Protein AF-A0A258Y2T9-F1 (afdb_monomer_lite)

pLDDT: mean 94.66, std 7.49, range [51.34, 98.31]

Radius of gyration: 11.67 Å; chains: 1; bounding box: 31×21×29 Å

Foldseek 3Di:
DDAAEEPAQEQFQLPDDVVQADDDDRRDGTNSLVVLVVCVVVPHPYYHYPCVVNSVVSVVPDD

Secondary structure (DSSP, 8-state):
----EES----BGGGS-GGG--SS-TTSB--HHHHHHHHHHTT--EE--S-HHHHHHHHHT--

Structure (mmCIF, N/CA/C/O backbone):
data_AF-A0A258Y2T9-F1
#
_entry.id   AF-A0A258Y2T9-F1
#
loop_
_atom_site.group_PDB
_atom_site.id
_atom_site.type_symbol
_atom_site.label_atom_id
_atom_site.label_alt_id
_atom_site.label_comp_id
_atom_site.label_asym_id
_atom_site.label_entity_id
_atom_site.label_seq_id
_atom_site.pdbx_PDB_ins_code
_atom_site.Cartn_x
_atom_site.Cartn_y
_atom_site.Cartn_z
_atom_site.occupancy
_atom_site.B_iso_or_equiv
_atom_site.auth_seq_id
_atom_site.auth_comp_id
_atom_site.auth_asym_id
_atom_site.auth_atom_id
_atom_site.pdbx_PDB_model_num
ATOM 1 N N . GLY A 1 1 ? -16.490 6.234 15.456 1.00 88.38 1 GLY A N 1
ATOM 2 C CA . GLY A 1 1 ? -15.177 5.689 15.860 1.00 88.38 1 GLY A CA 1
ATOM 3 C C . GLY A 1 1 ? -14.058 6.522 15.263 1.00 88.38 1 GLY A C 1
ATOM 4 O O . GLY A 1 1 ? -14.358 7.507 14.596 1.00 88.38 1 GLY A O 1
ATOM 5 N N . LEU A 1 2 ? -12.800 6.151 15.523 1.00 96.62 2 LEU A N 1
ATOM 6 C CA . LEU A 1 2 ? -11.614 6.830 14.983 1.00 96.62 2 LEU A CA 1
ATOM 7 C C . LEU A 1 2 ? -11.316 6.390 13.546 1.00 96.62 2 LEU A C 1
ATOM 9 O O . LEU A 1 2 ? -11.592 5.249 13.185 1.00 96.62 2 LEU A O 1
ATOM 13 N N . LYS A 1 3 ? -10.747 7.306 12.756 1.00 97.19 3 LYS A N 1
ATOM 14 C CA . LYS A 1 3 ? -10.276 7.043 11.393 1.00 97.19 3 LYS A CA 1
ATOM 15 C C . LYS A 1 3 ? -8.886 6.411 11.419 1.00 97.19 3 LYS A C 1
ATOM 17 O O . LYS A 1 3 ? -8.033 6.864 12.180 1.00 97.19 3 LYS A O 1
ATOM 22 N N . VAL A 1 4 ? -8.663 5.389 10.595 1.00 96.94 4 VAL A N 1
ATOM 23 C CA . VAL A 1 4 ? -7.395 4.648 10.522 1.00 96.94 4 VAL A CA 1
ATOM 24 C C . VAL A 1 4 ? -6.701 4.931 9.197 1.00 96.94 4 VAL A C 1
ATOM 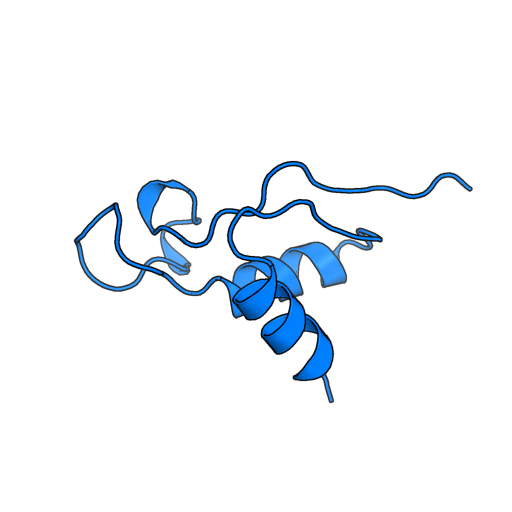26 O O . VAL A 1 4 ? -7.255 4.658 8.133 1.00 96.94 4 VAL A O 1
ATOM 29 N N . HIS A 1 5 ? -5.470 5.445 9.261 1.00 97.06 5 HIS A N 1
ATOM 30 C CA . HIS A 1 5 ? -4.644 5.721 8.086 1.00 97.06 5 HIS A CA 1
ATOM 31 C C . HIS A 1 5 ? -3.336 4.923 8.114 1.00 97.06 5 HIS A C 1
ATOM 33 O O . HIS A 1 5 ? -2.673 4.862 9.148 1.00 97.06 5 HIS A O 1
ATOM 39 N N . VAL A 1 6 ? -2.940 4.347 6.975 1.00 96.12 6 VAL A N 1
ATOM 40 C CA . VAL A 1 6 ? -1.669 3.610 6.839 1.00 96.12 6 VAL A CA 1
ATOM 41 C C . VAL A 1 6 ? -0.530 4.553 6.453 1.00 96.12 6 VAL A C 1
ATOM 43 O O . VAL A 1 6 ? -0.690 5.411 5.583 1.00 96.12 6 VAL A O 1
ATOM 46 N N . TRP A 1 7 ? 0.634 4.353 7.072 1.00 96.06 7 TRP A N 1
ATOM 47 C CA . TRP A 1 7 ? 1.882 5.072 6.806 1.00 96.06 7 TRP A CA 1
ATOM 48 C C . TRP A 1 7 ? 3.016 4.061 6.543 1.00 96.06 7 TRP A C 1
ATOM 50 O O . TRP A 1 7 ? 3.287 3.236 7.410 1.00 96.06 7 TRP A O 1
ATOM 60 N N . THR A 1 8 ? 3.698 4.026 5.393 1.00 94.44 8 THR A N 1
ATOM 61 C CA . THR A 1 8 ? 3.483 4.741 4.116 1.00 94.44 8 THR A CA 1
ATOM 62 C C . THR A 1 8 ? 3.250 3.713 3.010 1.00 94.44 8 THR A C 1
ATOM 64 O O . THR A 1 8 ? 3.994 2.738 2.909 1.00 94.44 8 THR A O 1
ATOM 67 N N . LEU A 1 9 ? 2.256 3.935 2.147 1.00 96.94 9 LEU A N 1
ATOM 68 C CA . LEU A 1 9 ? 2.079 3.131 0.938 1.00 96.94 9 LEU A CA 1
ATOM 69 C C . LEU A 1 9 ? 3.055 3.608 -0.141 1.00 96.94 9 LEU A C 1
ATOM 71 O O . LEU A 1 9 ? 2.863 4.665 -0.741 1.00 96.94 9 LEU A O 1
ATOM 75 N N . ARG A 1 10 ? 4.091 2.813 -0.388 1.00 97.44 10 ARG A N 1
ATOM 76 C CA . ARG A 1 10 ? 5.117 3.051 -1.407 1.00 97.44 10 ARG A CA 1
ATOM 77 C C . ARG A 1 10 ? 4.925 2.113 -2.591 1.00 97.44 10 ARG A C 1
ATOM 79 O O . ARG A 1 10 ? 4.637 0.933 -2.396 1.00 97.44 10 ARG A O 1
ATOM 86 N N . CYS A 1 11 ? 5.049 2.638 -3.807 1.00 97.62 11 CYS A N 1
ATOM 87 C CA . CYS A 1 11 ? 4.758 1.869 -5.016 1.00 97.62 11 CYS A CA 1
ATOM 88 C C . CYS A 1 11 ? 5.968 1.104 -5.575 1.00 97.62 11 CYS A C 1
ATOM 90 O O . CYS A 1 11 ? 5.801 0.340 -6.527 1.00 97.62 11 CYS A O 1
ATOM 92 N N . GLU A 1 12 ? 7.172 1.301 -5.037 1.00 98.06 12 GLU A N 1
ATOM 93 C CA . GLU A 1 12 ? 8.370 0.597 -5.491 1.00 98.06 12 GLU A CA 1
ATOM 94 C C . GLU A 1 12 ? 8.366 -0.872 -5.049 1.00 98.06 12 GLU A C 1
ATOM 96 O O . GLU A 1 12 ? 7.958 -1.211 -3.934 1.00 98.06 12 GLU A O 1
ATOM 101 N N . ASN A 1 13 ? 8.865 -1.755 -5.916 1.00 97.94 13 ASN A N 1
ATOM 102 C CA . ASN A 1 13 ? 8.880 -3.204 -5.713 1.00 97.94 13 ASN A CA 1
ATOM 103 C C . ASN A 1 13 ? 9.458 -3.624 -4.355 1.00 97.94 13 ASN A C 1
ATOM 105 O O . ASN A 1 13 ? 8.950 -4.561 -3.739 1.00 97.94 13 ASN A O 1
ATOM 109 N N . ALA A 1 14 ? 10.492 -2.933 -3.868 1.00 97.81 14 ALA A N 1
ATOM 110 C CA . ALA A 1 14 ? 11.124 -3.224 -2.584 1.00 97.81 14 ALA A CA 1
ATOM 111 C C . ALA A 1 14 ? 10.148 -3.182 -1.391 1.00 97.81 14 ALA A C 1
ATOM 113 O O . ALA A 1 14 ? 10.330 -3.938 -0.437 1.00 97.81 14 ALA A O 1
ATOM 114 N N . PHE A 1 15 ? 9.108 -2.345 -1.453 1.00 96.81 15 PHE A N 1
ATOM 115 C CA . PHE A 1 15 ? 8.139 -2.148 -0.365 1.00 96.81 15 PHE A CA 1
ATOM 116 C C . PHE A 1 15 ? 6.857 -2.955 -0.548 1.00 96.81 15 PHE A C 1
ATOM 118 O O . PHE A 1 15 ? 6.058 -3.069 0.380 1.00 96.81 15 PHE A O 1
ATOM 125 N N . LEU A 1 16 ? 6.657 -3.531 -1.732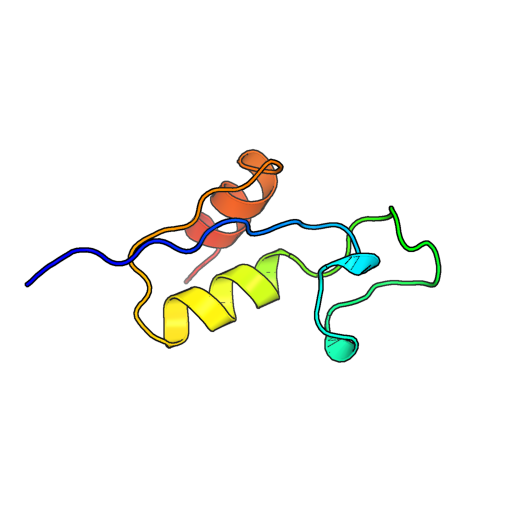 1.00 97.19 16 LEU A N 1
ATOM 126 C CA . LEU A 1 16 ? 5.471 -4.314 -2.033 1.00 97.19 16 LEU A CA 1
ATOM 127 C C . LEU A 1 16 ? 5.654 -5.789 -1.638 1.00 97.19 16 LEU A C 1
ATOM 129 O O . LEU A 1 16 ? 6.770 -6.330 -1.719 1.00 97.19 16 LEU A O 1
ATOM 133 N N . PRO A 1 17 ? 4.558 -6.477 -1.256 1.00 96.62 17 PRO A N 1
ATOM 134 C CA . PRO A 1 17 ? 4.539 -7.930 -1.147 1.00 96.62 17 PRO A CA 1
ATOM 135 C C . PRO A 1 17 ? 5.062 -8.580 -2.435 1.00 96.62 17 PRO A C 1
ATOM 137 O O . PRO A 1 17 ? 4.765 -8.068 -3.515 1.00 96.62 17 PRO A O 1
ATOM 140 N N . PRO A 1 18 ? 5.779 -9.719 -2.368 1.00 97.69 18 PRO A N 1
ATOM 141 C CA . PRO A 1 18 ? 6.368 -10.353 -3.549 1.00 97.69 18 PRO A CA 1
ATOM 142 C C . PRO A 1 18 ? 5.390 -10.570 -4.712 1.00 97.69 18 PRO A C 1
ATOM 144 O O . PRO A 1 18 ? 5.753 -10.331 -5.857 1.00 97.69 18 PRO A O 1
ATOM 147 N N . ALA A 1 19 ? 4.139 -10.937 -4.415 1.00 97.94 19 ALA A N 1
ATOM 148 C CA . ALA A 1 19 ? 3.092 -11.153 -5.416 1.00 97.94 19 ALA A CA 1
ATOM 149 C C . ALA A 1 19 ? 2.678 -9.885 -6.189 1.00 97.94 19 ALA A C 1
ATOM 151 O O . ALA A 1 19 ? 2.090 -9.991 -7.259 1.00 97.94 19 ALA A O 1
ATOM 152 N N . LEU A 1 20 ? 2.969 -8.696 -5.654 1.00 98.25 20 LEU A N 1
ATOM 153 C CA . LEU A 1 20 ? 2.651 -7.407 -6.272 1.00 98.25 20 LEU A CA 1
ATOM 154 C C . LEU A 1 20 ? 3.878 -6.756 -6.921 1.00 98.25 20 LEU A C 1
ATOM 156 O O . LEU A 1 20 ? 3.789 -5.637 -7.421 1.00 98.25 20 LEU A O 1
ATOM 160 N N . ARG A 1 21 ? 5.038 -7.417 -6.915 1.00 98.31 21 ARG A N 1
ATOM 161 C CA . ARG A 1 21 ? 6.237 -6.894 -7.574 1.00 98.31 21 ARG A CA 1
ATOM 162 C C . ARG A 1 21 ? 6.169 -7.145 -9.075 1.00 98.31 21 ARG A C 1
ATOM 164 O O . ARG A 1 21 ? 5.661 -8.171 -9.520 1.00 98.31 21 ARG A O 1
ATOM 171 N N . ARG A 1 22 ? 6.702 -6.215 -9.864 1.00 97.75 22 ARG A N 1
ATOM 172 C CA . ARG A 1 22 ? 6.790 -6.325 -11.326 1.00 97.75 22 ARG A CA 1
ATOM 173 C C . ARG A 1 22 ? 8.243 -6.231 -11.770 1.00 97.75 22 ARG A C 1
ATOM 175 O O . ARG A 1 22 ? 8.887 -5.209 -11.554 1.00 97.75 22 ARG A O 1
ATOM 182 N N . GLY A 1 23 ? 8.740 -7.276 -12.426 1.00 97.06 23 GLY A N 1
ATOM 183 C CA . GLY A 1 23 ? 10.150 -7.363 -12.812 1.00 97.06 23 GLY A CA 1
ATOM 184 C C . GLY A 1 23 ? 11.089 -7.472 -11.604 1.00 97.06 23 GLY A C 1
ATOM 185 O O . GLY A 1 23 ? 10.661 -7.807 -10.501 1.00 97.06 23 GLY A O 1
ATOM 186 N N . ASN A 1 24 ? 12.376 -7.192 -11.831 1.00 96.69 24 ASN A N 1
ATOM 187 C CA . ASN A 1 24 ? 13.445 -7.455 -10.858 1.00 96.69 24 ASN A CA 1
ATOM 188 C C . ASN A 1 24 ? 14.106 -6.190 -10.283 1.00 96.69 24 ASN A C 1
ATOM 190 O O . ASN A 1 24 ? 14.916 -6.301 -9.368 1.00 96.69 24 ASN A O 1
ATOM 194 N N . ASP A 1 25 ? 13.793 -5.000 -10.805 1.00 98.19 25 ASP A N 1
ATOM 195 C CA . ASP A 1 25 ? 14.330 -3.743 -10.272 1.00 98.19 25 ASP A CA 1
ATOM 196 C C . ASP A 1 25 ? 13.598 -3.379 -8.966 1.00 98.19 25 ASP A C 1
ATOM 198 O O . ASP A 1 25 ? 12.382 -3.161 -8.995 1.00 98.19 25 ASP A O 1
ATOM 202 N N . PRO A 1 26 ? 14.292 -3.299 -7.817 1.00 97.88 26 PRO A N 1
ATOM 203 C CA . PRO A 1 26 ? 13.666 -2.988 -6.533 1.00 97.88 26 PRO A CA 1
ATOM 204 C C . PRO A 1 26 ? 13.071 -1.572 -6.465 1.00 97.88 26 PRO A C 1
ATOM 206 O O . PRO A 1 26 ? 12.172 -1.335 -5.658 1.00 97.88 26 PRO A O 1
ATOM 209 N N . THR A 1 27 ? 13.551 -0.643 -7.293 1.00 97.62 27 THR A N 1
ATOM 210 C CA . THR A 1 27 ? 13.121 0.764 -7.322 1.00 97.62 27 THR A CA 1
ATOM 211 C C . THR A 1 27 ? 12.006 1.029 -8.333 1.00 97.62 27 THR A C 1
ATOM 213 O O . THR A 1 27 ? 11.301 2.034 -8.234 1.00 97.62 27 THR A O 1
ATOM 216 N N . ALA A 1 28 ? 11.798 0.113 -9.282 1.00 97.62 28 ALA A N 1
ATOM 217 C CA . ALA A 1 28 ? 10.706 0.205 -10.240 1.00 97.62 28 ALA A CA 1
ATOM 218 C C . ALA A 1 28 ? 9.339 0.042 -9.557 1.00 97.62 28 ALA A C 1
ATOM 220 O O . ALA A 1 28 ? 9.204 -0.599 -8.512 1.00 97.62 28 ALA A O 1
ATOM 221 N N . LYS A 1 29 ? 8.299 0.615 -10.173 1.00 97.19 29 LYS A N 1
ATOM 222 C CA . LYS A 1 29 ? 6.924 0.536 -9.664 1.00 97.19 29 LYS A CA 1
ATOM 223 C C . LYS A 1 29 ? 6.332 -0.858 -9.882 1.00 97.19 29 LYS A C 1
ATOM 225 O O . LYS A 1 29 ? 6.269 -1.332 -11.017 1.00 97.19 29 LYS A O 1
ATOM 230 N N . GLY A 1 30 ? 5.830 -1.464 -8.809 1.00 97.94 30 GLY A N 1
ATOM 231 C CA . GLY A 1 30 ? 5.031 -2.687 -8.870 1.00 97.94 30 GLY A CA 1
ATOM 232 C C . GLY A 1 30 ? 3.529 -2.411 -8.995 1.00 97.94 30 GLY A C 1
ATOM 233 O O . GLY A 1 30 ? 3.100 -1.371 -9.504 1.00 97.94 30 GLY A O 1
ATOM 234 N N . ASP A 1 31 ? 2.709 -3.352 -8.531 1.00 97.50 31 ASP A N 1
ATOM 235 C CA . ASP A 1 31 ? 1.249 -3.254 -8.505 1.00 97.50 31 ASP A CA 1
ATOM 236 C C . ASP A 1 31 ? 0.728 -2.515 -7.266 1.00 97.50 31 ASP A C 1
ATOM 238 O O . ASP A 1 31 ? 0.140 -3.070 -6.334 1.00 97.50 31 ASP A O 1
ATOM 242 N N . CYS A 1 32 ? 0.956 -1.208 -7.270 1.00 96.12 32 CYS A N 1
ATOM 243 C CA . CYS A 1 32 ? 0.501 -0.327 -6.202 1.00 96.12 32 CYS A CA 1
ATOM 244 C C . CYS A 1 32 ? -1.035 -0.213 -6.134 1.00 96.12 32 CYS A C 1
ATOM 246 O O . CYS A 1 32 ? -1.595 0.067 -5.073 1.00 96.12 32 CYS A O 1
ATOM 248 N N . ALA A 1 33 ? -1.729 -0.448 -7.254 1.00 96.25 33 ALA A N 1
ATOM 249 C CA . ALA A 1 33 ? -3.182 -0.359 -7.315 1.00 96.25 33 ALA A CA 1
ATOM 250 C C . ALA A 1 33 ? -3.840 -1.498 -6.531 1.00 96.25 33 ALA A C 1
ATOM 252 O O . ALA A 1 33 ? -4.713 -1.240 -5.698 1.00 96.25 33 ALA A O 1
ATOM 253 N N . THR A 1 34 ? -3.372 -2.736 -6.721 1.00 97.25 34 THR A N 1
ATOM 254 C CA . THR A 1 34 ? -3.831 -3.874 -5.916 1.00 97.25 34 THR A CA 1
ATOM 255 C C . THR A 1 34 ? -3.457 -3.706 -4.444 1.00 97.25 34 THR A C 1
ATOM 257 O O . THR A 1 34 ? -4.288 -3.979 -3.581 1.00 97.25 34 THR A O 1
ATOM 260 N N . ALA A 1 35 ? -2.270 -3.172 -4.129 1.00 96.62 35 ALA A N 1
ATOM 261 C CA . ALA A 1 35 ? -1.889 -2.886 -2.742 1.00 96.62 35 ALA A CA 1
ATOM 262 C C . ALA A 1 35 ? -2.876 -1.920 -2.054 1.00 96.62 35 ALA A C 1
ATOM 264 O O . ALA A 1 35 ? -3.342 -2.195 -0.947 1.00 96.62 35 ALA A O 1
ATOM 265 N N . TRP A 1 36 ? -3.265 -0.828 -2.727 1.00 95.88 36 TRP A N 1
ATOM 266 C CA . TRP A 1 36 ? -4.320 0.069 -2.239 1.00 95.88 36 TRP A CA 1
ATOM 267 C C . TRP A 1 36 ? -5.666 -0.657 -2.067 1.00 95.88 36 TRP A C 1
ATOM 269 O O . TRP A 1 36 ? -6.335 -0.479 -1.048 1.00 95.88 36 TRP A O 1
ATOM 279 N N . GLN A 1 37 ? -6.077 -1.482 -3.035 1.00 95.12 37 GLN A N 1
ATOM 280 C CA . GLN A 1 37 ? -7.347 -2.213 -2.968 1.00 95.12 37 GLN A CA 1
ATOM 281 C C . GLN A 1 37 ? -7.402 -3.175 -1.775 1.00 95.12 37 GLN A C 1
ATOM 283 O O . GLN A 1 37 ? -8.421 -3.214 -1.089 1.00 95.12 37 GLN A O 1
ATOM 288 N N . MET A 1 38 ? -6.313 -3.891 -1.485 1.00 95.62 38 MET A N 1
ATOM 289 C CA . MET A 1 38 ? -6.220 -4.784 -0.323 1.00 95.62 38 MET A CA 1
ATOM 290 C C . MET A 1 38 ? -6.350 -4.012 0.997 1.00 95.62 38 MET A C 1
ATOM 292 O O . MET A 1 38 ? -7.092 -4.430 1.883 1.00 95.62 38 MET A O 1
ATOM 296 N N . LEU A 1 39 ? -5.691 -2.852 1.119 1.00 95.62 39 LEU A N 1
ATOM 297 C CA . LEU A 1 39 ? -5.828 -1.983 2.296 1.00 95.62 39 LEU A CA 1
ATOM 298 C C . LEU A 1 39 ? -7.259 -1.454 2.453 1.00 95.62 39 LEU A C 1
ATOM 300 O O . LEU A 1 39 ? -7.809 -1.445 3.553 1.00 95.62 39 LEU A O 1
ATOM 304 N N . ALA A 1 40 ? -7.893 -1.058 1.351 1.00 94.62 40 ALA A N 1
ATOM 305 C CA . ALA A 1 40 ? -9.279 -0.610 1.374 1.00 94.62 40 ALA A CA 1
ATOM 306 C C . ALA A 1 40 ? -10.255 -1.734 1.776 1.00 94.62 40 ALA A C 1
ATOM 308 O O . ALA A 1 40 ? -11.223 -1.467 2.485 1.00 94.62 40 ALA A O 1
ATOM 309 N N . GLN A 1 41 ? -10.004 -2.982 1.362 1.00 95.50 41 GLN A N 1
ATOM 310 C CA . GLN A 1 41 ? -10.838 -4.142 1.713 1.00 95.50 41 GLN A CA 1
ATOM 311 C C . GLN A 1 41 ? -10.829 -4.458 3.212 1.00 95.50 41 GLN A C 1
ATOM 313 O O . GLN A 1 41 ? -11.841 -4.914 3.738 1.00 95.50 41 GLN A O 1
ATOM 318 N N . VAL A 1 42 ? -9.727 -4.184 3.914 1.00 95.00 42 VAL A N 1
ATOM 319 C CA . VAL A 1 42 ? -9.636 -4.377 5.373 1.00 95.00 42 VAL A CA 1
ATOM 320 C C . VAL A 1 42 ? -10.167 -3.181 6.178 1.00 95.00 42 VAL A C 1
ATOM 322 O O . VAL A 1 42 ? -10.044 -3.160 7.400 1.00 95.00 42 VAL A O 1
ATOM 325 N N . GLY A 1 43 ? -10.781 -2.192 5.517 1.00 94.88 43 GLY A N 1
ATOM 326 C CA . GLY A 1 43 ? -11.482 -1.084 6.173 1.00 94.88 43 GLY A CA 1
ATOM 327 C C . GLY A 1 43 ? -10.612 0.119 6.546 1.00 94.88 43 GLY A C 1
ATOM 328 O O . GLY A 1 43 ? -11.039 0.938 7.355 1.00 94.88 43 GLY A O 1
ATOM 329 N N . VAL A 1 44 ? -9.411 0.253 5.971 1.00 95.69 44 VAL A N 1
ATOM 330 C CA . VAL A 1 44 ? -8.576 1.455 6.142 1.00 95.69 44 VAL A CA 1
ATOM 331 C C . VAL A 1 44 ? -9.260 2.671 5.502 1.00 95.69 44 VAL A C 1
ATOM 333 O O . VAL A 1 44 ? -9.706 2.614 4.356 1.00 95.69 44 VAL A O 1
ATOM 336 N N . ASP A 1 45 ? -9.300 3.799 6.218 1.00 95.62 45 ASP A N 1
ATOM 337 C CA . ASP A 1 45 ? -9.949 5.033 5.753 1.00 95.62 45 ASP A CA 1
ATOM 338 C C . ASP A 1 45 ? -9.086 5.833 4.761 1.00 95.62 45 ASP A C 1
ATOM 340 O O . ASP A 1 45 ? -9.602 6.615 3.959 1.00 95.62 45 ASP A O 1
ATOM 344 N N . GLY A 1 46 ? -7.765 5.646 4.795 1.00 94.81 46 GLY A N 1
ATOM 345 C CA . GLY A 1 46 ? -6.830 6.373 3.942 1.00 94.81 46 GLY A CA 1
ATOM 346 C C . GLY A 1 46 ? -5.386 5.901 4.068 1.00 94.81 46 GLY A C 1
ATOM 347 O O . GLY A 1 46 ? -5.031 5.118 4.945 1.00 94.81 46 GLY A O 1
ATOM 348 N N . VAL A 1 47 ? -4.529 6.397 3.182 1.00 96.75 47 VAL A N 1
ATOM 349 C CA . VAL A 1 47 ? -3.087 6.142 3.236 1.00 96.75 47 VAL A CA 1
ATOM 350 C C . VAL A 1 47 ? -2.318 7.434 3.035 1.00 96.75 47 VAL A C 1
ATOM 352 O O . VAL A 1 47 ? -2.758 8.325 2.309 1.00 96.75 47 VAL A O 1
ATOM 355 N N . PHE A 1 48 ? -1.135 7.489 3.628 1.00 97.56 48 PHE A N 1
ATOM 356 C CA . PHE A 1 48 ? -0.087 8.406 3.216 1.00 97.56 48 PHE A CA 1
ATOM 357 C C . PHE A 1 48 ? 0.810 7.712 2.195 1.00 97.56 48 PHE A C 1
ATOM 3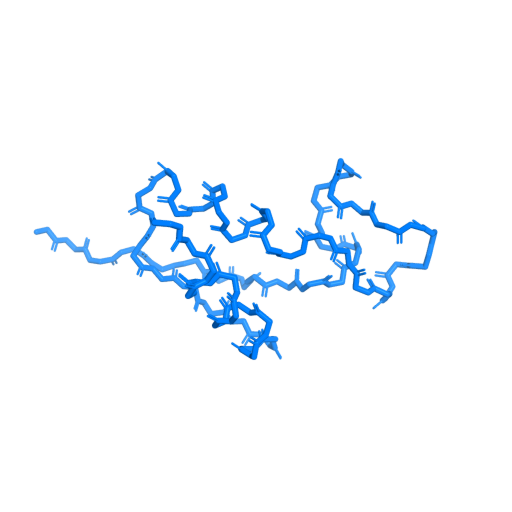59 O O . PHE A 1 48 ? 1.120 6.528 2.337 1.00 97.56 48 PHE A O 1
ATOM 366 N N . SER A 1 49 ? 1.197 8.434 1.148 1.00 97.00 49 SER A N 1
ATOM 367 C CA . SER A 1 49 ? 1.988 7.891 0.048 1.00 97.00 49 SER A CA 1
ATOM 368 C C . SER A 1 49 ? 2.832 8.977 -0.601 1.00 97.00 49 SER A C 1
ATOM 370 O O . SER A 1 49 ? 2.339 10.078 -0.845 1.00 97.00 49 SER A O 1
ATOM 372 N N . ASP A 1 50 ? 4.062 8.618 -0.962 1.00 95.12 50 ASP A N 1
ATOM 373 C CA . ASP A 1 50 ? 4.939 9.427 -1.818 1.00 95.12 50 ASP A CA 1
ATOM 374 C C . ASP A 1 50 ? 4.507 9.371 -3.299 1.00 95.12 50 ASP A C 1
ATOM 376 O O . ASP A 1 50 ? 4.999 10.117 -4.145 1.00 95.12 50 ASP A O 1
ATOM 380 N N . ASN A 1 51 ? 3.545 8.501 -3.625 1.00 95.81 51 ASN A N 1
ATOM 381 C CA . ASN A 1 51 ? 2.962 8.305 -4.949 1.00 95.81 51 ASN A CA 1
ATOM 382 C C . ASN A 1 51 ? 1.457 8.663 -4.958 1.00 95.81 51 ASN A C 1
ATOM 384 O O . ASN A 1 51 ? 0.611 7.824 -5.294 1.00 95.81 51 ASN A O 1
ATOM 388 N N . PRO A 1 52 ? 1.066 9.901 -4.582 1.00 95.00 52 PRO A N 1
ATOM 389 C CA . PRO A 1 52 ? -0.341 10.257 -4.403 1.00 95.00 52 PRO A CA 1
ATOM 390 C C . PRO A 1 52 ? -1.155 10.162 -5.700 1.00 95.00 52 PRO A C 1
ATOM 392 O O . PRO A 1 52 ? -2.343 9.854 -5.643 1.00 95.00 52 PRO A O 1
ATOM 395 N N . ARG A 1 53 ? -0.540 10.377 -6.874 1.00 95.44 53 ARG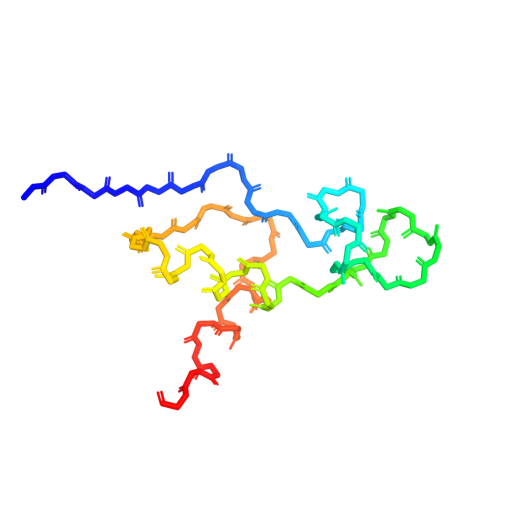 A N 1
ATOM 396 C CA . ARG A 1 53 ? -1.215 10.241 -8.177 1.00 95.44 53 ARG A CA 1
ATOM 397 C C . ARG A 1 53 ? -1.650 8.797 -8.423 1.00 95.44 53 ARG A C 1
ATOM 399 O O . ARG A 1 53 ? -2.788 8.560 -8.815 1.00 95.44 53 ARG A O 1
ATOM 406 N N . GLU A 1 54 ? -0.751 7.846 -8.207 1.00 94.31 54 GLU A N 1
ATOM 407 C CA . GLU A 1 54 ? -0.979 6.418 -8.415 1.00 94.31 54 GLU A CA 1
ATOM 408 C C . GLU A 1 54 ? -2.046 5.893 -7.456 1.00 94.31 54 GLU A C 1
ATOM 410 O O . GLU A 1 54 ? -2.981 5.209 -7.875 1.00 94.31 54 GLU A O 1
ATOM 415 N N . VAL A 1 55 ? -1.953 6.282 -6.181 1.00 94.25 55 VAL A N 1
ATOM 416 C CA . VAL A 1 55 ? -2.951 5.927 -5.169 1.00 94.25 55 VAL A CA 1
ATOM 417 C C . VAL A 1 55 ? -4.308 6.546 -5.499 1.00 94.25 55 VAL A C 1
ATOM 41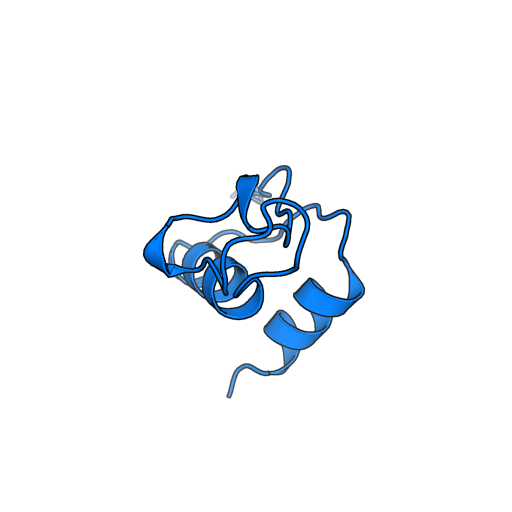9 O O . VAL A 1 55 ? -5.326 5.862 -5.418 1.00 94.25 55 VAL A O 1
ATOM 422 N N . GLN A 1 56 ? -4.357 7.814 -5.919 1.00 95.19 56 GLN A N 1
ATOM 423 C CA . GLN A 1 56 ? -5.611 8.461 -6.306 1.00 95.19 56 GLN A CA 1
ATOM 424 C C . GLN A 1 56 ? -6.252 7.785 -7.527 1.00 95.19 56 GLN A C 1
ATOM 426 O O . GLN A 1 56 ? -7.462 7.572 -7.527 1.00 95.19 56 GLN A O 1
ATOM 431 N N . ALA A 1 57 ? -5.460 7.395 -8.529 1.00 94.50 57 ALA A N 1
ATOM 432 C CA . ALA A 1 57 ? -5.962 6.659 -9.686 1.00 94.50 57 ALA A CA 1
ATOM 433 C C . ALA A 1 57 ? -6.542 5.291 -9.281 1.00 94.50 57 ALA A C 1
ATOM 435 O O . ALA A 1 57 ? -7.645 4.938 -9.696 1.00 94.50 57 ALA A O 1
ATOM 436 N N . ALA A 1 58 ? -5.850 4.550 -8.409 1.00 93.06 58 ALA A N 1
ATOM 437 C CA . ALA A 1 58 ? -6.338 3.275 -7.880 1.00 93.06 58 ALA A CA 1
ATOM 438 C C . ALA A 1 58 ? -7.620 3.430 -7.040 1.00 93.06 58 ALA A C 1
ATOM 440 O O . ALA A 1 58 ? -8.479 2.546 -7.036 1.00 93.06 58 ALA A O 1
ATOM 441 N N . ARG A 1 59 ? -7.771 4.562 -6.342 1.00 91.50 59 ARG A N 1
ATOM 442 C CA . ARG A 1 59 ? -8.975 4.915 -5.577 1.00 91.50 59 ARG A CA 1
ATOM 443 C C . ARG A 1 59 ? -10.196 5.136 -6.453 1.00 91.50 59 ARG A C 1
ATOM 445 O O . ARG A 1 59 ? -11.276 4.692 -6.076 1.00 91.50 59 ARG A O 1
ATOM 452 N N . THR A 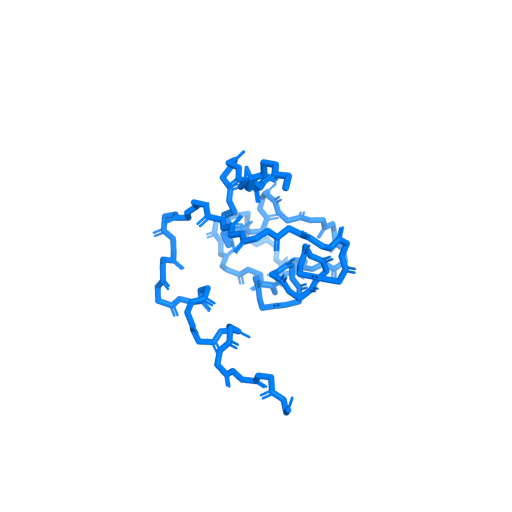1 60 ? -10.032 5.824 -7.579 1.00 93.00 60 THR A N 1
ATOM 453 C CA . THR A 1 60 ? -11.138 6.184 -8.481 1.00 93.00 60 THR A CA 1
ATOM 454 C C . THR A 1 60 ? -11.473 5.095 -9.486 1.00 93.00 60 THR A C 1
ATOM 456 O O . THR A 1 60 ? -12.577 5.087 -10.005 1.00 93.00 60 THR A O 1
ATOM 459 N N . ALA A 1 61 ? -10.549 4.171 -9.758 1.00 81.69 61 ALA A N 1
ATOM 460 C CA . ALA A 1 61 ? -10.758 3.052 -10.678 1.00 81.69 61 ALA A CA 1
ATOM 461 C C . ALA A 1 61 ? -11.667 1.935 -10.119 1.00 81.69 61 ALA A C 1
ATOM 463 O O . ALA A 1 61 ? -11.798 0.882 -10.741 1.00 81.69 61 ALA A O 1
ATOM 464 N N . ARG A 1 62 ? -12.264 2.122 -8.936 1.00 60.44 62 ARG A N 1
ATOM 465 C CA . ARG A 1 62 ? -13.210 1.164 -8.357 1.00 60.44 62 ARG A CA 1
ATOM 466 C C . ARG A 1 62 ? -14.546 1.246 -9.127 1.00 60.44 62 ARG A C 1
ATOM 468 O O . ARG A 1 62 ? -15.008 2.369 -9.322 1.00 60.44 62 ARG A O 1
ATOM 475 N N . PRO A 1 63 ? -15.146 0.122 -9.563 1.00 51.34 63 PRO A N 1
ATOM 476 C CA . PRO A 1 63 ? -16.537 0.114 -10.015 1.00 51.34 63 PRO A CA 1
ATOM 477 C C . PRO A 1 63 ? -17.505 0.478 -8.880 1.00 51.34 63 PRO A C 1
ATOM 479 O O . PRO A 1 63 ? -17.158 0.239 -7.697 1.00 51.34 63 PRO A O 1
#

Sequence (63 aa):
GLKVHVWTLRCENAFLPPALRRGNDPTAKGDCATAWQMLAQVGVDGVFSDNPREVQAARTARP